Protein AF-A0A0F9NPU0-F1 (afdb_monomer_lite)

pLDDT: mean 88.37, std 13.07, range [46.62, 97.62]

Foldseek 3Di:
DDPPPDDDDDDPVRVCVVCVVVQWAWDDKDWDFDADPVPGTDIDIDTDTDHD

Organism: NCBI:txid412755

Structure (mmCIF, N/CA/C/O backbone):
data_AF-A0A0F9NPU0-F1
#
_entry.id   AF-A0A0F9NPU0-F1
#
loop_
_atom_site.group_PDB
_atom_site.id
_atom_site.type_symbol
_atom_site.label_atom_id
_atom_site.label_alt_id
_atom_site.label_comp_id
_atom_site.label_asym_id
_atom_site.label_entity_id
_atom_site.label_seq_id
_atom_site.pdbx_PDB_ins_code
_atom_site.Cartn_x
_atom_site.Cartn_y
_atom_site.Cartn_z
_atom_site.occupancy
_atom_site.B_iso_or_equiv
_atom_site.auth_seq_id
_atom_site.auth_comp_id
_atom_site.auth_asym_id
_atom_site.auth_atom_id
_atom_site.pdbx_PDB_model_num
ATOM 1 N N . MET A 1 1 ? 26.075 17.035 7.634 1.00 46.62 1 MET A N 1
ATOM 2 C CA . MET A 1 1 ? 26.076 15.574 7.417 1.00 46.62 1 MET A CA 1
ATOM 3 C C . MET A 1 1 ? 24.765 15.236 6.734 1.00 46.62 1 MET A C 1
ATOM 5 O O . MET A 1 1 ? 23.743 15.247 7.399 1.00 46.62 1 MET A O 1
ATOM 9 N N . GLY A 1 2 ? 24.770 15.115 5.403 1.00 50.84 2 GLY A N 1
ATOM 10 C CA . GLY A 1 2 ? 23.549 14.849 4.640 1.00 50.84 2 GLY A CA 1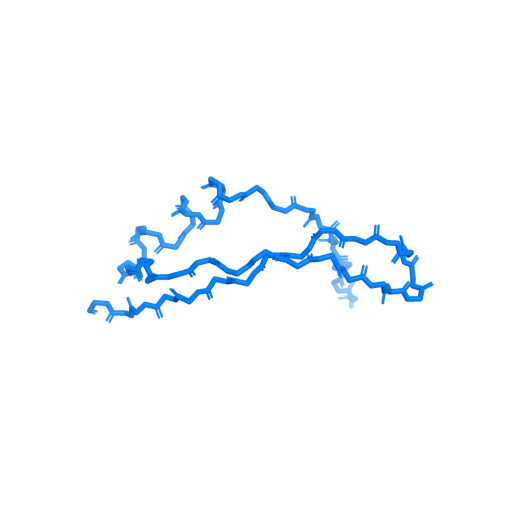
ATOM 11 C C . GLY A 1 2 ? 23.060 13.439 4.936 1.00 50.84 2 GLY A C 1
ATOM 12 O O . GLY A 1 2 ? 23.828 12.488 4.788 1.00 50.84 2 GLY A O 1
ATOM 13 N N . GLU A 1 3 ? 21.825 13.311 5.407 1.00 55.91 3 GLU A N 1
ATOM 14 C CA . GLU A 1 3 ? 21.193 12.013 5.602 1.00 55.91 3 GLU A CA 1
ATOM 15 C C . GLU A 1 3 ? 21.186 11.281 4.256 1.00 55.91 3 GLU A C 1
ATOM 17 O O . GLU A 1 3 ? 20.590 11.738 3.280 1.00 55.91 3 GLU A O 1
ATOM 22 N N . LYS A 1 4 ? 21.907 10.157 4.169 1.00 59.22 4 LYS A N 1
ATOM 23 C CA . LYS A 1 4 ? 21.777 9.249 3.031 1.00 59.22 4 LYS A CA 1
ATOM 24 C C . LYS A 1 4 ? 20.372 8.666 3.107 1.00 59.22 4 LYS A C 1
ATOM 26 O O . LYS A 1 4 ? 20.106 7.809 3.945 1.00 59.22 4 LYS A O 1
ATOM 31 N N . MET A 1 5 ? 19.475 9.161 2.260 1.00 57.91 5 MET A N 1
ATOM 32 C CA . MET A 1 5 ? 18.153 8.575 2.086 1.00 57.91 5 MET A CA 1
ATOM 33 C C . MET A 1 5 ? 18.346 7.189 1.465 1.00 57.91 5 MET A C 1
ATOM 35 O O . MET A 1 5 ? 18.683 7.063 0.290 1.00 57.91 5 MET A O 1
ATOM 39 N N . TYR A 1 6 ? 18.206 6.141 2.273 1.00 61.44 6 TYR A N 1
ATOM 40 C CA . TYR A 1 6 ? 18.173 4.774 1.772 1.00 61.44 6 TYR A CA 1
ATOM 41 C C . TYR A 1 6 ? 16.769 4.521 1.224 1.00 61.44 6 TYR A C 1
ATOM 43 O O . TYR A 1 6 ? 15.814 4.411 1.992 1.00 61.44 6 TYR A O 1
ATOM 51 N N . SER A 1 7 ? 16.631 4.469 -0.103 1.00 71.88 7 SER A N 1
ATOM 52 C CA . SER A 1 7 ? 15.387 4.022 -0.720 1.00 71.88 7 SER A CA 1
ATOM 53 C C . SER A 1 7 ? 15.302 2.501 -0.615 1.00 71.88 7 SER A C 1
ATOM 55 O O . SER A 1 7 ? 16.234 1.763 -0.938 1.00 71.88 7 SER A O 1
ATOM 57 N N . ARG A 1 8 ? 14.170 2.026 -0.110 1.00 83.81 8 ARG A N 1
ATOM 58 C CA . ARG A 1 8 ? 13.843 0.610 0.017 1.00 83.81 8 ARG A CA 1
ATOM 59 C C . ARG A 1 8 ? 12.418 0.412 -0.483 1.00 83.81 8 ARG A C 1
ATOM 61 O O . ARG A 1 8 ? 11.542 1.218 -0.180 1.00 83.81 8 ARG A O 1
ATOM 68 N N . ALA A 1 9 ? 12.183 -0.684 -1.200 1.00 86.00 9 ALA A N 1
ATOM 69 C CA . ALA A 1 9 ? 10.833 -1.118 -1.532 1.00 86.00 9 ALA A CA 1
ATOM 70 C C . ALA A 1 9 ? 10.112 -1.632 -0.274 1.00 86.00 9 ALA A C 1
ATOM 72 O O . ALA A 1 9 ? 10.676 -2.408 0.504 1.00 86.00 9 ALA A O 1
ATOM 73 N N . TYR A 1 10 ? 8.861 -1.209 -0.101 1.00 89.81 10 TYR A N 1
ATOM 74 C CA . TYR A 1 10 ? 7.978 -1.693 0.955 1.00 89.81 10 TYR A CA 1
ATOM 75 C C . TYR A 1 10 ? 6.965 -2.669 0.377 1.00 89.81 10 TYR A C 1
ATOM 77 O O . TYR A 1 10 ? 6.376 -2.426 -0.679 1.00 89.81 10 TYR A O 1
ATOM 85 N N . THR A 1 11 ? 6.726 -3.756 1.099 1.00 93.31 11 THR A N 1
ATOM 86 C CA . THR A 1 11 ? 5.573 -4.613 0.832 1.00 93.31 11 THR A CA 1
ATOM 87 C C . THR A 1 11 ? 4.295 -3.962 1.359 1.00 93.31 11 THR A C 1
ATOM 89 O O . THR A 1 11 ? 4.319 -3.162 2.294 1.00 93.31 11 THR A O 1
ATOM 92 N N . GLU A 1 12 ? 3.148 -4.334 0.794 1.00 94.50 12 GLU A N 1
ATOM 93 C CA . GLU A 1 12 ? 1.839 -3.889 1.288 1.00 94.50 12 GLU A CA 1
ATOM 94 C C . GLU A 1 12 ? 1.641 -4.199 2.777 1.00 94.50 12 GLU A C 1
ATOM 96 O O . GLU A 1 12 ? 1.153 -3.353 3.525 1.00 94.50 12 GLU A O 1
ATOM 101 N N . LYS A 1 13 ? 2.082 -5.384 3.214 1.00 96.00 13 LYS A N 1
ATOM 102 C CA . LYS A 1 13 ? 2.006 -5.809 4.613 1.00 96.00 13 LYS A CA 1
ATOM 103 C C . LYS A 1 13 ? 2.774 -4.861 5.534 1.00 96.00 13 LYS A C 1
ATOM 105 O O . LYS A 1 13 ? 2.222 -4.428 6.536 1.00 96.00 13 LYS A O 1
ATOM 110 N N . GLU A 1 14 ? 4.003 -4.499 5.175 1.00 96.19 14 GLU A N 1
ATOM 111 C CA . GLU A 1 14 ? 4.823 -3.590 5.985 1.00 96.19 14 GLU A CA 1
ATOM 112 C C . GLU A 1 14 ? 4.199 -2.201 6.094 1.00 96.19 14 GLU A C 1
ATOM 114 O O . GLU A 1 14 ? 4.187 -1.609 7.169 1.00 96.19 14 GLU A O 1
ATOM 119 N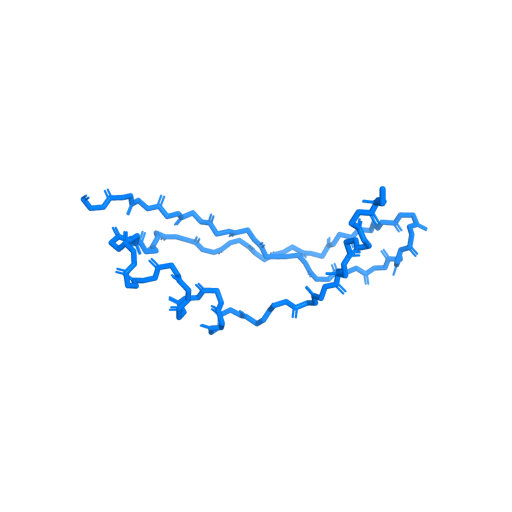 N . VAL A 1 15 ? 3.628 -1.689 4.999 1.00 95.44 15 VAL A N 1
ATOM 120 C CA . VAL A 1 15 ? 2.895 -0.419 5.037 1.00 95.44 15 VAL A CA 1
ATOM 121 C C . VAL A 1 15 ? 1.713 -0.527 6.008 1.00 95.44 15 VAL A C 1
ATOM 123 O O . VAL A 1 15 ? 1.532 0.337 6.863 1.00 95.44 15 VAL A O 1
ATOM 126 N N . LEU A 1 16 ? 0.928 -1.603 5.942 1.00 96.31 16 LEU A N 1
ATOM 127 C CA . LEU A 1 16 ? -0.205 -1.799 6.849 1.00 96.31 16 LEU A CA 1
ATOM 128 C C . LEU A 1 16 ? 0.220 -1.929 8.317 1.00 96.31 16 LEU A C 1
ATOM 130 O O . LEU A 1 16 ? -0.431 -1.347 9.184 1.00 96.31 16 LEU A O 1
ATOM 134 N N . GLU A 1 17 ? 1.308 -2.642 8.596 1.00 96.88 17 GLU A N 1
ATOM 135 C CA . GLU A 1 17 ? 1.864 -2.793 9.946 1.00 96.88 17 GLU A CA 1
ATOM 136 C C . GLU A 1 17 ? 2.345 -1.459 10.531 1.00 96.88 17 GLU A C 1
ATOM 138 O O . GLU A 1 17 ? 2.218 -1.243 11.734 1.00 96.88 17 GLU A O 1
ATOM 143 N N . ILE A 1 18 ? 2.832 -0.537 9.694 1.00 95.38 18 ILE A N 1
ATOM 144 C CA . ILE A 1 18 ? 3.246 0.807 10.118 1.00 95.38 18 ILE A CA 1
ATOM 145 C C . ILE A 1 18 ? 2.034 1.699 10.413 1.00 95.38 18 ILE A C 1
ATOM 147 O O . ILE A 1 18 ? 2.001 2.381 11.435 1.00 95.38 18 ILE A O 1
ATOM 151 N N . PHE A 1 19 ? 1.044 1.733 9.516 1.00 95.62 19 PHE A N 1
ATOM 152 C CA . PHE A 1 19 ? -0.022 2.741 9.574 1.00 95.62 19 PHE A CA 1
ATOM 153 C C . PHE A 1 19 ? -1.230 2.327 10.425 1.00 95.62 19 PHE A C 1
ATOM 155 O O . PHE A 1 19 ? -1.842 3.187 11.059 1.00 95.62 19 PHE A O 1
ATOM 162 N N . THR A 1 20 ? -1.560 1.035 10.504 1.00 93.69 20 THR A N 1
ATOM 163 C CA . THR A 1 20 ? -2.727 0.562 11.275 1.00 93.69 20 THR A CA 1
ATOM 164 C C . THR A 1 20 ? -2.648 0.937 12.765 1.00 93.69 20 THR A C 1
ATOM 166 O O . THR A 1 20 ? -3.622 1.492 13.280 1.00 93.69 20 THR A O 1
ATOM 169 N N . PRO A 1 21 ? -1.511 0.741 13.472 1.00 97.12 21 PRO A N 1
ATOM 170 C CA . PRO A 1 21 ? -1.391 1.119 14.886 1.00 97.12 21 PRO A CA 1
ATOM 171 C C . PRO A 1 21 ? -1.493 2.630 15.140 1.00 97.12 21 PRO A C 1
ATOM 173 O O . PRO A 1 21 ? -1.755 3.047 16.263 1.00 97.12 21 PRO A O 1
ATOM 176 N N . LEU A 1 22 ? -1.314 3.457 14.104 1.00 96.50 22 LEU A N 1
ATOM 177 C CA . LEU A 1 22 ? -1.425 4.917 14.178 1.00 96.50 22 LEU A CA 1
ATOM 178 C C . LEU A 1 22 ? -2.874 5.415 14.030 1.00 96.50 22 LEU A C 1
ATOM 180 O O . LEU A 1 22 ? -3.099 6.615 13.866 1.00 96.50 22 LEU A O 1
ATOM 184 N N . GLY A 1 23 ? -3.860 4.511 14.055 1.00 96.75 23 GLY A N 1
ATOM 185 C CA . GLY A 1 23 ? -5.273 4.853 13.882 1.00 96.75 23 GLY A CA 1
ATOM 186 C C . GLY A 1 23 ? -5.630 5.226 12.441 1.00 96.75 23 GLY A C 1
ATOM 187 O O . GLY A 1 23 ? -6.594 5.952 12.208 1.00 96.75 23 GLY A O 1
ATOM 188 N N . MET A 1 24 ? -4.847 4.767 11.463 1.00 97.56 24 MET A N 1
ATOM 189 C CA . MET A 1 24 ? -5.107 5.007 10.046 1.00 97.56 24 MET A CA 1
ATOM 190 C C . MET A 1 24 ? -5.847 3.805 9.461 1.00 97.56 24 MET A C 1
ATOM 192 O O . MET A 1 24 ? -5.288 2.720 9.328 1.00 97.56 24 MET A O 1
ATOM 196 N N . ASN A 1 25 ? -7.108 4.000 9.083 1.00 95.81 25 ASN A N 1
ATOM 197 C CA . ASN A 1 25 ? -7.911 2.973 8.432 1.00 95.81 25 ASN A CA 1
ATOM 198 C C . ASN A 1 25 ? -7.671 2.984 6.916 1.00 95.81 25 ASN A C 1
ATOM 200 O O . ASN A 1 25 ? -7.853 4.017 6.264 1.00 95.81 25 ASN A O 1
ATOM 204 N N . LEU A 1 26 ? -7.272 1.849 6.342 1.00 96.56 26 LEU A N 1
ATOM 20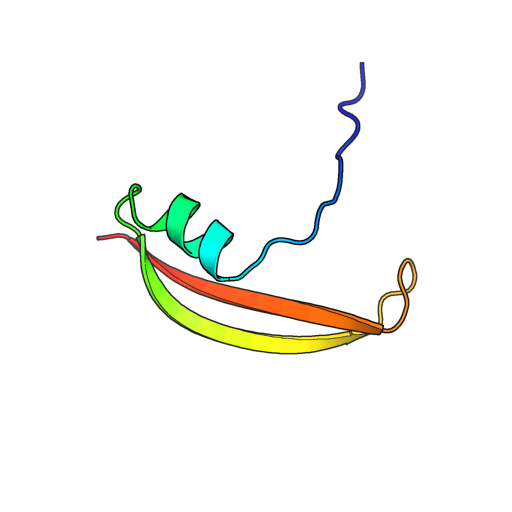5 C CA . LEU A 1 26 ? -7.050 1.730 4.902 1.00 96.56 26 LEU A CA 1
ATOM 206 C C . LEU A 1 26 ? -8.389 1.773 4.154 1.00 96.56 26 LEU A C 1
ATOM 208 O O . LEU A 1 26 ? -9.269 0.952 4.390 1.00 96.56 26 LEU A O 1
ATOM 212 N N . LEU A 1 27 ? -8.521 2.699 3.203 1.00 96.75 27 LEU A N 1
ATOM 213 C CA . LEU A 1 27 ? -9.691 2.786 2.326 1.00 96.75 27 LEU A CA 1
ATOM 214 C C . LEU A 1 27 ? -9.459 2.100 0.982 1.00 96.75 27 LEU A C 1
ATOM 216 O O . LEU A 1 27 ? -10.362 1.457 0.446 1.00 96.75 27 LEU A O 1
ATOM 220 N N . ARG A 1 28 ? -8.278 2.301 0.384 1.00 97.19 28 ARG A N 1
ATOM 221 C CA . ARG A 1 28 ? -7.979 1.794 -0.959 1.00 97.19 28 ARG A CA 1
ATOM 222 C C . ARG A 1 28 ? -6.482 1.725 -1.232 1.00 97.19 28 ARG A C 1
ATOM 224 O O . ARG A 1 28 ? -5.722 2.564 -0.755 1.00 97.19 28 ARG A O 1
ATOM 231 N N . ILE A 1 29 ? -6.100 0.768 -2.072 1.00 97.06 29 ILE A N 1
ATOM 232 C CA . ILE A 1 29 ? -4.758 0.645 -2.643 1.00 97.06 29 ILE A CA 1
ATOM 233 C C . ILE A 1 29 ? -4.878 0.727 -4.161 1.00 97.06 29 ILE A C 1
ATOM 235 O O . ILE A 1 29 ? -5.643 -0.028 -4.764 1.00 97.06 29 ILE A O 1
ATOM 239 N N . TYR A 1 30 ? -4.113 1.624 -4.771 1.00 96.56 30 TYR A N 1
ATOM 240 C CA . TYR A 1 30 ? -3.936 1.699 -6.217 1.00 96.56 30 TYR A CA 1
ATOM 241 C C . TYR A 1 30 ? -2.583 1.096 -6.575 1.00 96.56 30 TYR A C 1
ATOM 243 O O . TYR A 1 30 ? -1.580 1.416 -5.937 1.00 96.56 30 TYR A O 1
ATOM 251 N N . ARG A 1 31 ? -2.566 0.215 -7.575 1.00 95.12 31 ARG A N 1
ATOM 252 C CA . ARG A 1 31 ? -1.357 -0.454 -8.064 1.00 95.12 31 ARG A CA 1
ATOM 253 C C . ARG A 1 31 ? -1.149 -0.048 -9.512 1.00 95.12 31 ARG A C 1
ATOM 255 O O . ARG A 1 31 ? -2.064 -0.190 -10.318 1.00 95.12 31 ARG A O 1
ATOM 262 N N . GLU A 1 32 ? 0.027 0.474 -9.817 1.00 94.56 32 GLU A N 1
ATOM 263 C CA . GLU A 1 32 ? 0.365 1.005 -11.134 1.00 94.56 32 GLU A CA 1
ATOM 264 C C . GLU A 1 32 ? 1.764 0.535 -11.527 1.00 94.56 32 GLU A C 1
ATOM 266 O O . GLU A 1 32 ? 2.653 0.433 -10.683 1.00 94.56 32 GLU A O 1
ATOM 271 N N . VAL A 1 33 ? 1.967 0.268 -12.815 1.00 93.50 33 VAL A N 1
ATOM 272 C CA . VAL A 1 33 ? 3.308 0.117 -13.383 1.00 93.50 33 VAL A CA 1
ATOM 273 C C . VAL A 1 33 ? 3.716 1.486 -13.909 1.00 93.50 33 VAL A C 1
ATOM 275 O O . VAL A 1 33 ? 3.019 2.050 -14.752 1.00 93.50 33 VAL A O 1
ATOM 278 N N . ILE A 1 34 ? 4.813 2.033 -13.397 1.00 91.44 34 ILE A N 1
ATOM 279 C CA . ILE A 1 34 ? 5.334 3.343 -13.796 1.00 91.44 34 ILE A CA 1
ATOM 280 C C . ILE A 1 34 ? 6.704 3.181 -14.445 1.00 91.44 34 ILE A C 1
ATOM 282 O O . ILE A 1 34 ? 7.420 2.228 -14.158 1.00 91.44 34 ILE A O 1
ATOM 286 N N . SER A 1 35 ? 7.073 4.116 -15.318 1.00 91.88 35 SER A N 1
ATOM 287 C CA . SER A 1 35 ? 8.434 4.196 -15.846 1.00 91.88 35 SER A CA 1
ATOM 288 C C . SER A 1 35 ? 9.139 5.406 -15.243 1.00 91.88 35 SER A C 1
ATOM 290 O O . SER A 1 35 ? 8.660 6.530 -15.389 1.00 91.88 35 SER A O 1
ATOM 292 N N . THR A 1 36 ? 10.273 5.187 -14.587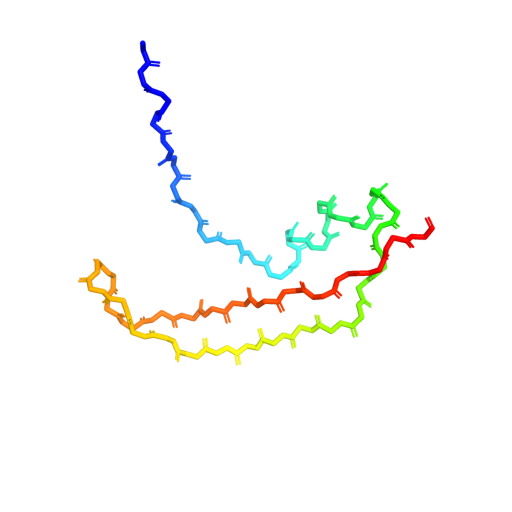 1.00 85.62 36 THR A N 1
ATOM 293 C CA . THR A 1 36 ? 11.156 6.231 -14.061 1.00 85.62 36 THR A CA 1
ATOM 294 C C . THR A 1 36 ? 12.455 6.278 -14.858 1.00 8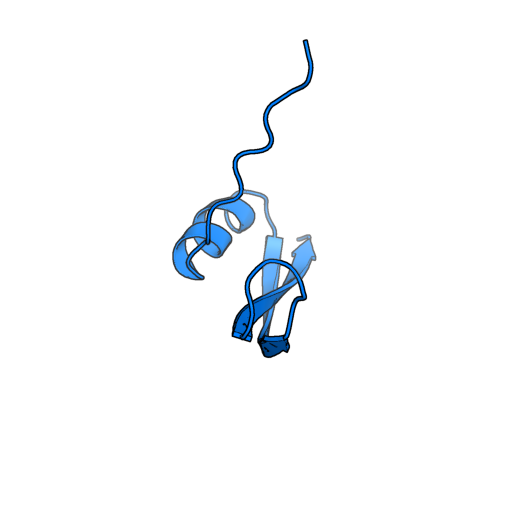5.62 36 THR A C 1
ATOM 296 O O . THR A 1 36 ? 12.842 5.309 -15.516 1.00 85.62 36 THR A O 1
ATOM 299 N N . LYS A 1 37 ? 13.124 7.436 -14.850 1.00 85.50 37 LYS A N 1
ATOM 300 C CA . LYS A 1 37 ? 14.399 7.603 -15.565 1.00 85.50 37 LYS A CA 1
ATOM 301 C C . LYS A 1 37 ? 15.531 6.874 -14.846 1.00 85.50 37 LYS A C 1
ATOM 303 O O . LYS A 1 37 ? 16.463 6.406 -15.487 1.00 85.50 37 LYS A O 1
ATOM 308 N N . GLU A 1 38 ? 15.433 6.799 -13.527 1.00 84.69 38 GLU A N 1
ATOM 309 C CA . GLU A 1 38 ? 16.457 6.289 -12.630 1.00 84.69 38 GLU A CA 1
ATOM 310 C C . GLU A 1 38 ? 16.425 4.760 -12.516 1.00 84.69 38 GLU A C 1
ATOM 312 O O . GLU A 1 38 ? 17.483 4.141 -12.432 1.00 84.69 38 GLU A O 1
ATOM 317 N N . PHE A 1 39 ? 15.237 4.146 -12.541 1.00 81.06 39 PHE A N 1
ATOM 318 C CA . PHE A 1 39 ? 15.068 2.719 -12.237 1.00 81.06 39 PHE A CA 1
ATOM 319 C C . PHE A 1 39 ? 14.307 1.934 -13.318 1.00 81.06 39 PHE A C 1
ATOM 321 O O . PHE A 1 39 ? 14.123 0.725 -13.187 1.00 81.06 39 PHE A O 1
ATOM 328 N N . GLY A 1 40 ? 13.914 2.575 -14.423 1.00 88.44 40 GLY A N 1
ATOM 329 C CA . GLY A 1 40 ? 13.242 1.903 -15.532 1.00 88.44 40 GLY A CA 1
ATOM 330 C C . GLY A 1 40 ? 11.774 1.625 -15.220 1.00 88.44 40 GLY A C 1
ATOM 331 O O . GLY A 1 40 ? 11.035 2.547 -14.904 1.00 88.44 40 GLY A O 1
ATOM 332 N N . VAL A 1 41 ? 11.320 0.380 -15.371 1.00 90.75 41 VAL A N 1
ATOM 333 C CA . VAL A 1 41 ? 9.916 0.003 -15.136 1.00 90.75 41 VAL A CA 1
ATOM 334 C C . VAL A 1 41 ? 9.746 -0.489 -13.702 1.00 90.75 41 VAL A C 1
ATOM 336 O O . VAL A 1 41 ? 10.366 -1.471 -13.302 1.00 90.75 41 VAL A O 1
ATOM 339 N N . GLU A 1 42 ? 8.869 0.163 -12.945 1.00 89.50 42 GLU A N 1
ATOM 340 C CA . GLU A 1 42 ? 8.668 -0.079 -11.519 1.00 89.50 42 GLU A CA 1
ATOM 341 C C . GLU A 1 42 ? 7.203 -0.356 -11.178 1.00 89.50 42 GLU A C 1
ATOM 343 O O . GLU A 1 42 ? 6.275 0.171 -11.796 1.00 89.50 42 GLU A O 1
ATOM 348 N N . LEU A 1 43 ? 6.995 -1.160 -10.135 1.00 90.06 43 LEU A N 1
ATOM 349 C CA . LEU A 1 43 ? 5.690 -1.357 -9.512 1.00 90.06 43 LEU A CA 1
ATOM 350 C C . LEU A 1 43 ? 5.490 -0.302 -8.423 1.00 90.06 43 LEU A C 1
ATOM 352 O O . LEU A 1 43 ? 6.202 -0.284 -7.421 1.00 90.06 43 LEU A O 1
ATOM 356 N N . SER A 1 44 ? 4.495 0.559 -8.605 1.00 91.06 44 SER A N 1
ATOM 357 C CA . SER A 1 44 ? 4.109 1.598 -7.656 1.00 91.06 44 SER A CA 1
ATOM 358 C C . SER A 1 44 ? 2.819 1.226 -6.929 1.00 91.06 44 SER A C 1
ATOM 360 O O . SER A 1 44 ? 1.853 0.752 -7.534 1.00 91.06 44 SER A O 1
ATOM 362 N N . MET A 1 45 ? 2.788 1.470 -5.618 1.00 94.69 45 MET A N 1
ATOM 363 C CA . MET A 1 45 ? 1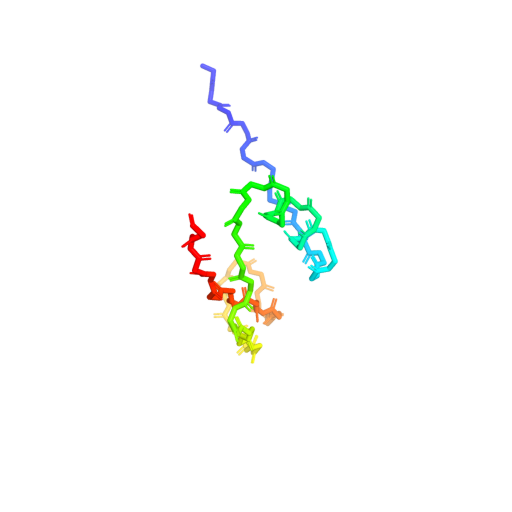.595 1.333 -4.785 1.00 94.69 45 MET A CA 1
ATOM 364 C C . MET A 1 45 ? 1.265 2.672 -4.130 1.00 94.69 45 MET A C 1
ATOM 366 O O . MET A 1 45 ? 2.110 3.268 -3.465 1.00 94.69 45 MET A O 1
ATOM 370 N N . LYS A 1 46 ? 0.018 3.127 -4.275 1.00 94.94 46 LYS A N 1
ATOM 371 C CA . LYS A 1 46 ? -0.507 4.315 -3.590 1.00 94.94 46 LYS A CA 1
ATOM 372 C C . LYS A 1 46 ? -1.582 3.885 -2.605 1.00 94.94 46 LYS A C 1
ATOM 374 O O . LYS A 1 46 ? -2.531 3.198 -2.983 1.00 94.94 46 LYS A O 1
ATOM 379 N N . PHE A 1 47 ? -1.453 4.322 -1.360 1.00 96.62 47 PHE A N 1
ATOM 380 C CA . PHE A 1 47 ? -2.371 3.976 -0.281 1.00 96.62 47 PHE A CA 1
ATOM 381 C C . PHE A 1 47 ? -3.219 5.188 0.091 1.00 96.62 47 PHE A C 1
ATOM 383 O O . PHE A 1 47 ? -2.690 6.269 0.343 1.00 96.62 47 PHE A O 1
ATOM 390 N N . LEU A 1 48 ? -4.535 5.003 0.149 1.00 96.94 48 LEU A N 1
ATOM 391 C CA . LEU A 1 48 ? -5.462 5.990 0.683 1.00 96.94 48 LEU A CA 1
ATOM 392 C C . LEU A 1 48 ? -5.910 5.539 2.070 1.00 96.94 48 LEU A C 1
ATOM 394 O O . LEU A 1 48 ? -6.635 4.552 2.199 1.00 96.94 48 LEU A O 1
ATOM 398 N N . PHE A 1 49 ? -5.511 6.293 3.087 1.00 97.62 49 PHE A N 1
ATOM 399 C CA . PHE A 1 49 ? -5.930 6.082 4.466 1.00 97.62 49 PHE A CA 1
ATOM 400 C C . PHE A 1 49 ? -6.894 7.177 4.921 1.00 97.62 49 PHE A C 1
ATOM 402 O O . PHE A 1 49 ? -6.801 8.326 4.490 1.00 97.62 49 PHE A O 1
ATOM 409 N N . LYS A 1 50 ? -7.786 6.825 5.845 1.00 96.81 50 LYS A N 1
ATOM 410 C CA . LYS A 1 50 ? -8.583 7.764 6.633 1.00 96.81 50 LYS A CA 1
ATOM 411 C C . LYS A 1 50 ? -8.132 7.680 8.084 1.00 96.81 50 LYS A C 1
ATOM 413 O O . LYS A 1 50 ? -8.124 6.594 8.656 1.00 96.81 50 LYS A O 1
ATOM 418 N N . LYS A 1 51 ? -7.796 8.823 8.679 1.00 95.12 51 LYS A N 1
ATOM 419 C CA . LYS A 1 51 ? -7.550 8.908 10.119 1.00 95.12 51 LYS A CA 1
ATOM 420 C C . LYS A 1 51 ? -8.863 8.688 10.876 1.00 95.12 51 LYS A C 1
ATOM 422 O O . LYS A 1 51 ? -9.873 9.299 10.510 1.00 95.12 51 LYS A O 1
ATOM 427 N N . LEU A 1 52 ? -8.837 7.783 11.853 1.00 84.81 52 LEU A N 1
ATOM 428 C CA . LEU A 1 52 ? -9.932 7.550 12.796 1.00 84.81 52 LEU A CA 1
ATOM 429 C C . LEU A 1 52 ? -10.091 8.726 13.765 1.00 84.81 52 LEU A C 1
ATOM 431 O O . LEU A 1 52 ? -9.059 9.329 14.148 1.00 84.81 52 LEU A O 1
#

Secondary structure (DSSP, 8-state):
--------PPPHHHHHHHHGGGTEEEEEEEEEEEEETTTEEEEEEEEEEEE-

Sequence (52 aa):
MGEKMYSRAYTEKEVLEIFTPLGMNLLRIYREVISTKEFGVELSMKFLFKKL

Radius of gyration: 13.78 Å; chains: 1; bounding box: 36×21×31 Å